Protein AF-A0A5C7PWC4-F1 (afdb_monomer_lite)

Foldseek 3Di:
DPDWDKDKQWLVVVDDDPDDSVVSQVVSVVVLVVVVVVCVVVVWDKDKDKDWFDAPCDPDVPHGPRDTGIMIMMTTDDDD

Secondary structure (DSSP, 8-state):
-PPPEEEEE-GGGG--TTS-HHHHHHHHHHHHHHHHHHHHHTT--EEEEEEEEEE--EEETTEE---EEEEEEEEEPPP-

Sequence (80 aa):
MTATTQYSFDPLTHYDAGADFAAAKAKAKAERDQKLREMRNSGIECKGWTLPGQLRKWKSFGVRCGMVRPVYYITAYPEQ

Structure (mmCIF, N/CA/C/O backbone):
data_AF-A0A5C7PWC4-F1
#
_entry.id   AF-A0A5C7PWC4-F1
#
loop_
_atom_site.group_PDB
_atom_site.id
_atom_site.type_symbol
_atom_site.label_atom_id
_atom_site.label_alt_id
_atom_site.label_comp_id
_atom_site.label_asym_id
_atom_site.label_entity_id
_atom_site.label_seq_id
_atom_site.pdbx_PDB_ins_code
_atom_site.Cartn_x
_atom_site.Cartn_y
_atom_site.Cartn_z
_atom_site.occupancy
_atom_site.B_iso_or_equiv
_atom_site.auth_seq_id
_atom_site.auth_comp_id
_atom_site.auth_asym_id
_atom_site.auth_atom_id
_atom_site.pdbx_PDB_model_num
ATOM 1 N N . MET A 1 1 ? -11.265 20.507 16.728 1.00 50.62 1 MET A N 1
ATOM 2 C CA . MET A 1 1 ? -11.315 19.681 15.506 1.00 50.62 1 MET A CA 1
ATOM 3 C C . MET A 1 1 ? -10.025 18.893 15.443 1.00 50.62 1 MET A C 1
ATOM 5 O O . MET A 1 1 ? -8.991 19.445 15.094 1.00 50.62 1 MET A O 1
ATOM 9 N N . THR A 1 2 ? -10.046 17.650 15.894 1.00 56.88 2 THR A N 1
ATOM 10 C CA . THR A 1 2 ? -8.921 16.733 15.728 1.00 56.88 2 THR A CA 1
ATOM 11 C C . THR A 1 2 ? -8.786 16.420 14.232 1.00 56.88 2 THR A C 1
ATOM 13 O O . THR A 1 2 ? -9.772 16.160 13.544 1.00 56.88 2 THR A O 1
ATOM 16 N N . ALA A 1 3 ? -7.583 16.574 13.682 1.00 64.69 3 ALA A N 1
ATOM 17 C CA . ALA A 1 3 ? -7.357 16.417 12.251 1.00 64.69 3 ALA A CA 1
ATOM 18 C C . ALA A 1 3 ? -7.327 14.928 11.883 1.00 64.69 3 ALA A C 1
ATOM 20 O O . ALA A 1 3 ? -6.638 14.131 12.521 1.00 64.69 3 ALA A O 1
ATOM 21 N N . THR A 1 4 ? -8.047 14.556 10.827 1.00 80.31 4 THR A N 1
ATOM 22 C CA . THR A 1 4 ? -7.920 13.235 10.211 1.00 80.31 4 THR A CA 1
ATOM 23 C C . THR A 1 4 ? -6.480 13.041 9.741 1.00 80.31 4 THR A C 1
ATOM 25 O O . THR A 1 4 ? -5.985 13.811 8.918 1.00 80.31 4 THR A O 1
ATOM 28 N N . THR A 1 5 ? -5.800 12.016 10.252 1.00 87.25 5 THR A N 1
ATOM 29 C CA . THR A 1 5 ? -4.413 11.735 9.861 1.00 87.25 5 THR A CA 1
ATOM 30 C C . THR A 1 5 ? -4.407 10.744 8.705 1.00 87.25 5 THR A C 1
ATOM 32 O O . THR A 1 5 ? -5.033 9.685 8.784 1.00 87.25 5 THR A O 1
ATOM 35 N N . GLN A 1 6 ? -3.708 11.077 7.618 1.00 89.75 6 GLN A N 1
ATOM 36 C CA . GLN A 1 6 ? -3.575 10.200 6.459 1.00 89.75 6 GLN A CA 1
ATOM 37 C C . GLN A 1 6 ? -2.142 9.684 6.328 1.00 89.75 6 GLN A C 1
ATOM 39 O O . GLN A 1 6 ? -1.190 10.457 6.293 1.00 89.75 6 GLN A O 1
ATOM 44 N N . TYR A 1 7 ? -2.009 8.369 6.197 1.00 90.56 7 TYR A N 1
ATOM 45 C CA . TYR A 1 7 ? -0.750 7.691 5.911 1.00 90.56 7 TYR A CA 1
ATOM 46 C C . TYR A 1 7 ? -0.781 7.173 4.480 1.00 90.56 7 TYR A C 1
ATOM 48 O O . TYR A 1 7 ? -1.800 6.635 4.047 1.00 90.56 7 TYR A O 1
ATOM 56 N N . SER A 1 8 ? 0.322 7.320 3.752 1.00 92.06 8 SER A N 1
ATOM 57 C CA . SER A 1 8 ? 0.448 6.894 2.357 1.00 92.06 8 SER A CA 1
ATOM 58 C C . SER A 1 8 ? 1.617 5.936 2.179 1.00 92.06 8 SER A C 1
ATOM 60 O O . SER A 1 8 ? 2.710 6.200 2.673 1.00 92.06 8 SER A O 1
ATOM 62 N N . PHE A 1 9 ? 1.396 4.874 1.414 1.00 91.81 9 PHE A N 1
ATOM 63 C CA . PHE A 1 9 ? 2.370 3.836 1.107 1.00 91.81 9 PHE A CA 1
ATOM 64 C C . PHE A 1 9 ? 2.422 3.683 -0.411 1.00 91.81 9 PHE A C 1
ATOM 66 O O . PHE A 1 9 ? 1.507 3.142 -1.043 1.00 91.81 9 PHE A O 1
ATOM 73 N N . ASP A 1 10 ? 3.477 4.228 -1.004 1.00 90.25 10 ASP A N 1
ATOM 74 C CA . ASP A 1 10 ? 3.667 4.271 -2.446 1.00 90.25 10 ASP A CA 1
ATOM 75 C C . ASP A 1 10 ? 4.699 3.210 -2.857 1.00 90.25 10 ASP A C 1
ATOM 77 O O . ASP A 1 10 ? 5.819 3.250 -2.359 1.00 90.25 10 ASP A O 1
ATOM 81 N N . PRO A 1 11 ? 4.394 2.290 -3.791 1.00 88.81 11 PRO A N 1
ATOM 82 C CA . PRO A 1 11 ? 5.376 1.341 -4.316 1.00 88.81 11 PRO A CA 1
ATOM 83 C C . PRO A 1 11 ? 6.687 1.988 -4.784 1.00 88.81 11 PRO A C 1
ATOM 85 O O . PRO A 1 11 ? 7.725 1.338 -4.760 1.00 88.81 11 PRO A O 1
ATOM 88 N N . LEU A 1 12 ? 6.673 3.261 -5.190 1.00 86.38 12 LEU A N 1
ATOM 89 C CA . LEU A 1 12 ? 7.885 3.963 -5.603 1.00 86.38 12 LEU A CA 1
ATOM 90 C C . LEU A 1 12 ? 8.887 4.230 -4.490 1.00 86.38 12 LEU A C 1
ATOM 92 O O . LEU A 1 12 ? 10.061 4.380 -4.807 1.00 86.38 12 LEU A O 1
ATOM 96 N N . THR A 1 13 ? 8.474 4.265 -3.221 1.00 84.88 13 THR A N 1
ATOM 97 C CA . THR A 1 13 ? 9.435 4.383 -2.109 1.00 84.88 13 THR A CA 1
ATOM 98 C C . THR A 1 13 ? 10.323 3.149 -1.992 1.00 84.88 13 THR A C 1
ATOM 100 O O . THR A 1 13 ? 11.373 3.211 -1.368 1.00 84.88 13 THR A O 1
ATOM 103 N N . HIS A 1 14 ? 9.901 2.037 -2.599 1.00 81.88 14 HIS A N 1
ATOM 104 C CA . HIS A 1 14 ? 10.606 0.756 -2.615 1.00 81.88 14 HIS A CA 1
ATOM 105 C C . HIS A 1 14 ? 11.069 0.353 -4.016 1.00 81.88 14 HIS A C 1
ATOM 107 O O . HIS A 1 14 ? 11.546 -0.764 -4.203 1.00 81.88 14 HIS A O 1
ATOM 113 N N . TYR A 1 15 ? 10.874 1.221 -5.011 1.00 80.00 15 TYR A N 1
ATOM 114 C CA . TYR A 1 15 ? 11.228 0.950 -6.398 1.00 80.00 15 TYR A CA 1
ATOM 115 C C . TYR A 1 15 ? 12.452 1.770 -6.792 1.00 80.00 15 TYR A C 1
ATOM 117 O O . TYR A 1 15 ? 12.343 2.934 -7.192 1.00 80.00 15 TYR A O 1
ATOM 125 N N . ASP A 1 16 ? 13.607 1.118 -6.751 1.00 72.88 16 ASP A N 1
ATOM 126 C CA . ASP A 1 16 ? 14.818 1.634 -7.373 1.00 72.88 16 ASP A CA 1
ATOM 127 C C . ASP A 1 16 ? 14.842 1.317 -8.871 1.00 72.88 16 ASP A C 1
ATOM 129 O O . ASP A 1 16 ? 14.169 0.408 -9.367 1.00 72.88 16 ASP A O 1
ATOM 133 N N . ALA A 1 17 ? 15.598 2.108 -9.634 1.00 60.62 17 ALA A N 1
ATOM 134 C CA . ALA A 1 17 ? 15.712 1.927 -11.075 1.00 60.62 17 ALA A CA 1
ATOM 135 C C . ALA A 1 17 ? 16.306 0.540 -11.397 1.00 60.62 17 ALA A C 1
ATOM 137 O O . ALA A 1 17 ? 17.500 0.323 -11.228 1.00 60.62 17 ALA A O 1
ATOM 138 N N . GLY A 1 18 ? 15.460 -0.383 -11.871 1.00 61.69 18 GLY A N 1
ATOM 139 C CA . GLY A 1 18 ? 15.835 -1.768 -12.191 1.00 61.69 18 GLY A CA 1
ATOM 140 C C . GLY A 1 18 ? 15.276 -2.824 -11.229 1.00 61.69 18 GLY A C 1
ATOM 141 O O . GLY A 1 18 ? 15.440 -4.010 -11.492 1.00 61.69 18 GLY A O 1
ATOM 142 N N . ALA A 1 19 ? 14.594 -2.417 -10.154 1.00 69.44 19 ALA A N 1
ATOM 143 C CA . ALA A 1 19 ? 13.940 -3.332 -9.221 1.00 69.44 19 ALA A CA 1
ATOM 144 C C . ALA A 1 19 ? 12.628 -3.905 -9.789 1.00 69.44 19 ALA A C 1
ATOM 146 O O . ALA A 1 19 ? 11.985 -3.303 -10.649 1.00 69.44 19 ALA A O 1
ATOM 147 N N . ASP A 1 20 ? 12.195 -5.060 -9.280 1.00 83.19 20 ASP A N 1
ATOM 148 C CA . ASP A 1 20 ? 10.898 -5.633 -9.639 1.00 83.19 20 ASP A CA 1
ATOM 149 C C . ASP A 1 20 ? 9.754 -4.801 -9.037 1.00 83.19 20 ASP A C 1
ATOM 151 O O . ASP A 1 20 ? 9.541 -4.736 -7.821 1.00 83.19 20 ASP A O 1
ATOM 155 N N . PHE A 1 21 ? 8.984 -4.162 -9.916 1.00 84.00 21 PHE A N 1
ATOM 156 C CA . PHE A 1 21 ? 7.842 -3.346 -9.531 1.00 84.00 21 PHE A CA 1
ATOM 157 C C . PHE A 1 21 ? 6.736 -4.161 -8.836 1.00 84.00 21 PHE A C 1
ATOM 159 O O . PHE A 1 21 ? 6.022 -3.629 -7.980 1.00 84.00 21 PHE A O 1
ATOM 166 N N . ALA A 1 22 ? 6.595 -5.453 -9.155 1.00 85.88 22 ALA A N 1
ATOM 167 C CA . ALA A 1 22 ? 5.636 -6.325 -8.485 1.00 85.88 22 ALA A CA 1
ATOM 168 C C . ALA A 1 22 ? 6.009 -6.529 -7.008 1.00 85.88 22 ALA A C 1
ATOM 170 O O . ALA A 1 22 ? 5.140 -6.419 -6.136 1.00 85.88 22 ALA A O 1
ATOM 171 N N . ALA A 1 23 ? 7.297 -6.728 -6.718 1.00 88.19 23 ALA A N 1
ATOM 172 C CA . ALA A 1 23 ? 7.813 -6.825 -5.356 1.00 88.19 23 ALA A CA 1
ATOM 173 C C . ALA A 1 23 ? 7.622 -5.5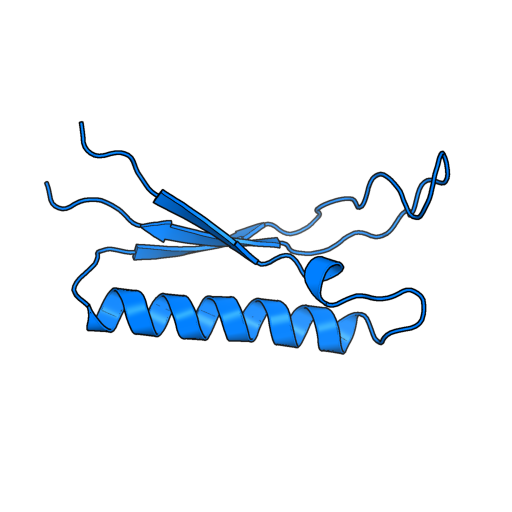11 -4.578 1.00 88.19 23 ALA A C 1
ATOM 175 O O . ALA A 1 23 ? 7.122 -5.524 -3.451 1.00 88.19 23 ALA A O 1
ATOM 176 N N . ALA A 1 24 ? 7.917 -4.365 -5.200 1.00 88.75 24 ALA A N 1
ATOM 177 C CA . ALA A 1 24 ? 7.712 -3.050 -4.591 1.00 88.75 24 ALA A CA 1
ATOM 178 C C . ALA A 1 24 ? 6.231 -2.790 -4.243 1.00 88.75 24 ALA A C 1
ATOM 180 O O . ALA A 1 24 ? 5.903 -2.287 -3.165 1.00 88.75 24 ALA A O 1
ATOM 181 N N . LYS A 1 25 ? 5.311 -3.209 -5.123 1.00 90.19 25 LYS A N 1
ATOM 182 C CA . LYS A 1 25 ? 3.863 -3.149 -4.882 1.00 90.19 25 LYS A CA 1
ATOM 183 C C . LYS A 1 25 ? 3.433 -4.047 -3.721 1.00 90.19 25 LYS A C 1
ATOM 185 O O . LYS A 1 25 ? 2.630 -3.618 -2.891 1.00 90.19 25 LYS A O 1
ATOM 190 N N . ALA A 1 26 ? 3.947 -5.275 -3.659 1.00 90.88 26 ALA A N 1
ATOM 191 C CA . ALA A 1 26 ? 3.658 -6.198 -2.565 1.00 90.88 26 ALA A CA 1
ATOM 192 C C . ALA A 1 26 ? 4.145 -5.641 -1.219 1.00 90.88 26 ALA A C 1
ATOM 194 O O . ALA A 1 26 ? 3.395 -5.672 -0.244 1.00 90.88 26 ALA A O 1
ATOM 195 N N . LYS A 1 27 ? 5.346 -5.049 -1.191 1.00 92.19 27 LYS A N 1
ATOM 196 C CA . LYS A 1 27 ? 5.928 -4.439 0.008 1.00 92.19 27 LYS A CA 1
ATOM 197 C C . LYS A 1 27 ? 5.116 -3.243 0.510 1.00 92.19 27 LYS A C 1
ATOM 199 O O . LYS A 1 27 ? 4.706 -3.242 1.665 1.00 92.19 27 LYS A O 1
ATOM 204 N N . ALA A 1 28 ? 4.775 -2.290 -0.362 1.00 92.31 28 ALA A N 1
ATOM 205 C CA . ALA A 1 28 ? 3.948 -1.139 0.019 1.00 92.31 28 ALA A CA 1
ATOM 206 C C . ALA A 1 28 ? 2.555 -1.554 0.535 1.00 92.31 28 ALA A C 1
ATOM 208 O O . ALA A 1 28 ? 2.020 -0.954 1.469 1.00 92.31 28 ALA A O 1
ATOM 209 N N . LYS A 1 29 ? 1.963 -2.610 -0.041 1.00 93.25 29 LYS A N 1
ATOM 210 C CA . LYS A 1 29 ? 0.704 -3.175 0.460 1.00 93.25 29 LYS A CA 1
ATOM 211 C C . LYS A 1 29 ? 0.882 -3.804 1.846 1.00 93.25 29 LYS A C 1
ATOM 213 O O . LYS A 1 29 ? 0.046 -3.568 2.714 1.00 93.25 29 LYS A O 1
ATOM 218 N N . ALA A 1 30 ? 1.946 -4.581 2.048 1.00 93.75 30 ALA A N 1
ATOM 219 C CA . ALA A 1 30 ? 2.236 -5.233 3.321 1.00 93.75 30 ALA A CA 1
ATOM 220 C C . ALA A 1 30 ? 2.471 -4.215 4.447 1.00 93.75 30 ALA A C 1
ATOM 222 O O . ALA A 1 30 ? 1.904 -4.372 5.524 1.00 93.75 30 ALA A O 1
ATOM 223 N N . GLU A 1 31 ? 3.214 -3.137 4.184 1.00 94.31 31 GLU A N 1
ATOM 224 C CA . GLU A 1 31 ? 3.428 -2.043 5.143 1.00 94.31 31 GLU A CA 1
ATOM 225 C C . GLU A 1 31 ? 2.116 -1.351 5.521 1.00 94.31 31 GLU A C 1
ATOM 227 O O . GLU A 1 31 ? 1.845 -1.126 6.702 1.00 94.31 31 GLU A O 1
ATOM 232 N N . ARG A 1 32 ? 1.252 -1.082 4.531 1.00 94.69 32 ARG A N 1
ATOM 233 C CA . ARG A 1 32 ? -0.091 -0.562 4.798 1.00 94.69 32 ARG A CA 1
ATOM 234 C C . ARG A 1 32 ? -0.888 -1.520 5.678 1.00 94.69 32 ARG A C 1
ATOM 236 O O . ARG A 1 32 ? -1.526 -1.088 6.632 1.00 94.69 32 ARG A O 1
ATOM 243 N N . ASP A 1 33 ? -0.898 -2.810 5.357 1.00 93.88 33 ASP A N 1
ATOM 244 C CA . ASP A 1 33 ? -1.679 -3.801 6.102 1.00 93.88 33 ASP A CA 1
ATOM 245 C C . ASP A 1 33 ? -1.147 -3.991 7.530 1.00 93.88 33 ASP A C 1
ATOM 247 O O . ASP A 1 33 ? -1.939 -4.126 8.464 1.00 93.88 33 ASP A O 1
ATOM 251 N N . GLN A 1 34 ? 0.172 -3.929 7.723 1.00 95.50 34 GLN A N 1
ATOM 252 C CA . GLN A 1 34 ? 0.803 -3.934 9.041 1.00 95.50 34 GLN A CA 1
ATOM 253 C C . GLN A 1 34 ? 0.395 -2.702 9.852 1.00 95.50 34 GLN A C 1
ATOM 255 O O . GLN A 1 34 ? -0.100 -2.846 10.969 1.00 95.50 34 GLN A O 1
ATOM 260 N N . LYS A 1 35 ? 0.502 -1.499 9.275 1.00 93.44 35 LYS A N 1
ATOM 261 C CA . LYS A 1 35 ? 0.132 -0.258 9.967 1.00 93.44 35 LYS A CA 1
ATOM 262 C C . LYS A 1 35 ? -1.355 -0.207 10.319 1.00 93.44 35 LYS A C 1
ATOM 264 O O . LYS A 1 35 ? -1.723 0.251 11.396 1.00 93.44 35 LYS A O 1
ATOM 269 N N . LEU A 1 36 ? -2.211 -0.723 9.438 1.00 93.44 36 LEU A N 1
ATOM 270 C CA . LEU A 1 36 ? -3.645 -0.839 9.692 1.00 93.44 36 LEU A CA 1
ATOM 271 C C . LEU A 1 36 ? -3.926 -1.753 10.895 1.00 93.44 36 LEU A C 1
ATOM 273 O O . LEU A 1 36 ? -4.785 -1.439 11.715 1.00 93.44 36 LEU A O 1
ATOM 277 N N . ARG A 1 37 ? -3.206 -2.877 11.012 1.00 94.06 37 ARG A N 1
ATOM 278 C CA . ARG A 1 37 ? -3.310 -3.777 12.172 1.00 94.06 37 ARG A CA 1
ATOM 279 C C . ARG A 1 37 ? -2.829 -3.098 13.451 1.00 94.06 37 ARG A C 1
ATOM 281 O O . ARG A 1 37 ? -3.522 -3.190 14.454 1.00 94.06 37 ARG A O 1
ATOM 288 N N . GLU A 1 38 ? -1.701 -2.390 13.405 1.00 93.25 38 GLU A N 1
ATOM 289 C CA . GLU A 1 38 ? -1.192 -1.615 14.546 1.00 93.25 38 GLU A CA 1
ATOM 290 C C . GLU A 1 38 ? -2.228 -0.601 15.042 1.00 93.25 38 GLU A C 1
ATOM 292 O O . GLU A 1 38 ? -2.555 -0.600 16.222 1.00 93.25 38 GLU A O 1
ATOM 297 N N . MET A 1 39 ? -2.810 0.202 14.144 1.00 90.69 39 MET A N 1
ATOM 298 C CA . MET A 1 39 ? -3.810 1.213 14.514 1.00 90.69 39 MET A CA 1
ATOM 299 C C . MET A 1 39 ? -5.071 0.601 15.117 1.00 90.69 39 MET A C 1
ATOM 301 O O . MET A 1 39 ? -5.556 1.090 16.133 1.00 90.69 39 MET A O 1
ATOM 305 N N . ARG A 1 40 ? -5.568 -0.496 14.532 1.00 89.88 40 ARG A N 1
ATOM 306 C CA . ARG A 1 40 ? -6.715 -1.232 15.083 1.00 89.88 40 ARG A CA 1
ATOM 307 C C . ARG A 1 40 ? -6.419 -1.791 16.470 1.00 89.88 40 ARG A C 1
ATOM 309 O O . ARG A 1 40 ? -7.271 -1.703 17.344 1.00 89.88 40 ARG A O 1
ATOM 316 N N . ASN A 1 41 ? -5.218 -2.327 16.680 1.00 91.94 41 ASN A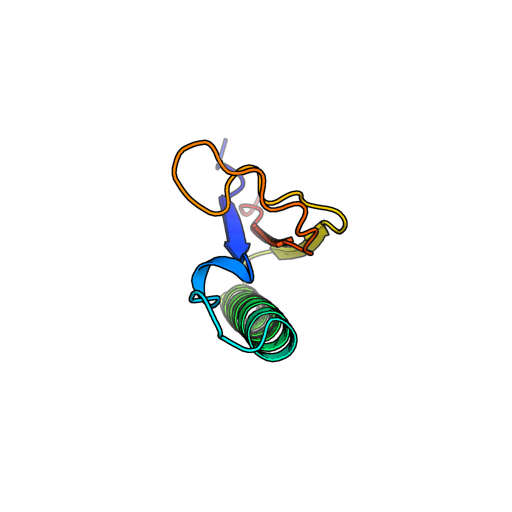 N 1
ATOM 317 C CA . ASN A 1 41 ? -4.797 -2.839 17.984 1.00 91.94 41 ASN A CA 1
ATOM 318 C C . ASN A 1 41 ? -4.624 -1.718 19.020 1.00 91.94 41 ASN A C 1
ATOM 320 O O . ASN A 1 41 ? -4.844 -1.950 20.203 1.00 91.94 41 ASN A O 1
ATOM 324 N N . SER A 1 42 ? -4.262 -0.508 18.588 1.00 88.81 42 SER A N 1
ATOM 325 C CA . SER A 1 42 ? -4.198 0.688 19.436 1.00 88.81 42 SER A CA 1
ATOM 326 C C . SER A 1 42 ? -5.563 1.334 19.708 1.00 88.81 42 SER A C 1
ATOM 328 O O . SER A 1 42 ? -5.601 2.373 20.356 1.00 88.81 42 SER A O 1
ATOM 330 N N . GLY A 1 43 ? -6.666 0.763 19.211 1.00 86.69 43 GLY A N 1
ATOM 331 C CA . GLY A 1 43 ? -8.016 1.309 19.397 1.00 86.69 43 GLY A CA 1
ATOM 332 C C . GLY A 1 43 ? -8.354 2.500 18.495 1.00 86.69 43 GLY A C 1
ATOM 333 O O . GLY A 1 43 ? -9.422 3.080 18.634 1.00 86.69 43 GLY A O 1
ATOM 334 N N . ILE A 1 44 ? -7.485 2.854 17.543 1.00 87.25 44 ILE A N 1
ATOM 335 C CA . ILE A 1 44 ? -7.711 3.986 16.639 1.00 87.25 44 ILE A CA 1
ATOM 336 C C . ILE A 1 44 ? -8.668 3.558 15.525 1.00 87.25 44 ILE A C 1
ATOM 338 O O . ILE A 1 44 ? -8.384 2.620 14.765 1.00 87.25 44 ILE A O 1
ATOM 342 N N . GLU A 1 45 ? -9.772 4.289 15.364 1.00 89.19 45 GLU A N 1
ATOM 343 C CA . GLU A 1 45 ? -10.666 4.096 14.229 1.00 89.19 45 GLU A CA 1
ATOM 344 C C . GLU A 1 45 ? -9.931 4.444 12.929 1.00 89.19 45 GLU A C 1
ATOM 346 O O . GLU A 1 45 ? -9.475 5.566 12.702 1.00 89.19 45 GLU A O 1
ATOM 351 N N . CYS A 1 46 ? -9.777 3.458 12.047 1.00 91.50 46 CYS A N 1
ATOM 352 C CA . CYS A 1 46 ? -9.018 3.636 10.820 1.00 91.50 46 CYS A CA 1
ATOM 353 C C . CYS A 1 46 ? -9.582 2.826 9.652 1.00 91.50 46 CYS A C 1
ATOM 355 O O . CYS A 1 46 ? -10.100 1.713 9.800 1.00 91.50 46 CYS A O 1
ATOM 357 N N . LYS A 1 47 ? -9.424 3.376 8.444 1.00 91.75 47 LYS A N 1
ATOM 358 C CA . LYS A 1 47 ? -9.851 2.746 7.192 1.00 91.75 47 LYS A CA 1
ATOM 359 C C . LYS A 1 47 ? -8.727 2.731 6.166 1.00 91.75 47 LYS A C 1
ATOM 361 O O . LYS A 1 47 ? -8.059 3.736 5.939 1.00 91.75 47 LYS A O 1
ATOM 366 N N . GLY A 1 48 ? -8.533 1.572 5.544 1.00 92.19 48 GLY A N 1
ATOM 367 C CA . GLY A 1 48 ? -7.570 1.381 4.465 1.00 92.19 48 GLY A CA 1
ATOM 368 C C . GLY A 1 48 ? -8.188 1.664 3.098 1.00 92.19 48 GLY A C 1
ATOM 369 O O . GLY A 1 48 ? -9.322 1.267 2.831 1.00 92.19 48 GLY A O 1
ATOM 370 N N . TRP A 1 49 ? -7.414 2.290 2.216 1.00 92.38 49 TRP A N 1
ATOM 371 C CA . TRP A 1 49 ? -7.809 2.639 0.855 1.00 92.38 49 TRP A CA 1
ATOM 372 C C . TRP A 1 49 ? -6.742 2.219 -0.152 1.00 92.38 49 TRP A C 1
ATOM 374 O O . TRP A 1 49 ? -5.559 2.081 0.165 1.00 92.38 49 TRP A O 1
ATOM 384 N N . THR A 1 50 ? -7.166 2.009 -1.393 1.00 93.06 50 THR A N 1
ATOM 385 C CA . THR A 1 50 ? -6.269 1.803 -2.532 1.00 93.06 50 THR A CA 1
ATOM 386 C C . THR A 1 50 ? -6.701 2.742 -3.640 1.00 93.06 50 THR A C 1
ATOM 388 O O . THR A 1 50 ? -7.839 2.665 -4.092 1.00 93.06 50 THR A O 1
ATOM 391 N N . LEU A 1 51 ? -5.795 3.611 -4.073 1.00 90.06 51 LEU A N 1
ATOM 392 C CA . LEU A 1 51 ? -6.002 4.504 -5.200 1.00 90.06 51 LEU A CA 1
ATOM 393 C C . LEU A 1 51 ? -5.279 3.923 -6.421 1.00 90.06 51 LEU A C 1
ATOM 395 O O . LEU A 1 51 ? -4.053 4.034 -6.512 1.00 90.06 51 LEU A O 1
ATOM 399 N N . PRO A 1 52 ? -5.988 3.247 -7.340 1.00 87.81 52 PRO A N 1
ATOM 400 C CA . PRO A 1 52 ? -5.383 2.752 -8.568 1.00 87.81 52 PRO A CA 1
ATOM 401 C C . PRO A 1 52 ? -5.048 3.915 -9.514 1.00 87.81 52 PRO A C 1
ATOM 403 O O . PRO A 1 52 ? -5.524 5.038 -9.349 1.00 87.81 52 PRO A O 1
ATOM 406 N N . GLY A 1 53 ? -4.244 3.643 -10.542 1.00 80.88 53 GLY A N 1
ATOM 407 C CA . GLY A 1 53 ? -4.112 4.575 -11.663 1.00 80.88 53 GLY A CA 1
ATOM 408 C C . GLY A 1 53 ? -3.186 5.776 -11.436 1.00 80.88 53 GLY A C 1
ATOM 409 O O . GLY A 1 53 ? -3.191 6.699 -12.244 1.00 80.88 53 GLY A O 1
ATOM 410 N N . GLN A 1 54 ? -2.379 5.799 -10.374 1.00 84.44 54 GLN A N 1
ATOM 411 C CA . GLN A 1 54 ? -1.510 6.938 -10.081 1.00 84.44 54 GLN A CA 1
ATOM 412 C C . GLN A 1 54 ? -0.296 6.981 -11.011 1.00 84.44 54 GLN A C 1
ATOM 414 O O . GLN A 1 54 ? 0.528 6.067 -11.048 1.00 84.44 54 GLN A O 1
ATOM 419 N N . LEU A 1 55 ? -0.163 8.075 -11.759 1.00 81.44 55 LEU A N 1
ATOM 420 C CA . LEU A 1 55 ? 0.951 8.299 -12.678 1.00 81.44 55 LEU A CA 1
ATOM 421 C C . LEU A 1 55 ? 2.220 8.697 -11.920 1.00 81.44 55 LEU A C 1
ATOM 423 O O . LEU A 1 55 ? 2.226 9.607 -11.087 1.00 81.44 55 LEU A O 1
ATOM 427 N N . ARG A 1 56 ? 3.346 8.056 -12.236 1.00 72.75 56 ARG A N 1
ATOM 428 C CA . ARG A 1 56 ? 4.667 8.591 -11.892 1.00 72.75 56 ARG A CA 1
ATOM 429 C C . ARG A 1 56 ? 4.999 9.663 -12.921 1.00 72.75 56 ARG A C 1
ATOM 431 O O . ARG A 1 56 ? 5.355 9.342 -14.052 1.00 72.75 56 ARG A O 1
ATOM 438 N N . LYS A 1 57 ? 4.869 10.939 -12.539 1.00 64.94 57 LYS A N 1
ATOM 439 C CA . LYS A 1 57 ? 5.095 12.058 -13.469 1.00 64.94 57 LYS A CA 1
ATOM 440 C C . LYS A 1 57 ? 6.506 12.029 -14.070 1.00 64.94 57 LYS A C 1
ATOM 442 O O . LYS A 1 57 ? 6.638 12.209 -15.276 1.00 64.94 57 LYS A O 1
ATOM 447 N N . TRP A 1 58 ? 7.527 11.706 -13.272 1.00 66.06 58 TRP A N 1
ATOM 448 C CA . TRP A 1 58 ? 8.930 11.786 -13.692 1.00 66.06 58 TRP A CA 1
ATOM 449 C C . TRP A 1 58 ? 9.730 10.531 -13.311 1.00 66.06 58 TRP A C 1
ATOM 451 O O . TRP A 1 58 ? 9.680 10.075 -12.165 1.00 66.06 58 TRP A O 1
ATOM 461 N N . LYS A 1 59 ? 10.457 9.954 -14.278 1.00 61.62 59 LYS A N 1
ATOM 462 C CA . LYS A 1 59 ? 11.428 8.860 -14.073 1.00 61.62 59 LYS A CA 1
ATOM 463 C C . LYS A 1 59 ? 12.765 9.419 -13.571 1.00 61.62 59 LYS A C 1
ATOM 465 O O . LYS A 1 59 ? 13.368 8.836 -12.679 1.00 61.62 59 LYS A O 1
ATOM 470 N N . SER A 1 60 ? 13.158 10.565 -14.122 1.00 60.19 60 SER A N 1
ATOM 471 C CA . SER A 1 60 ? 14.327 11.404 -13.822 1.00 60.19 60 SER A CA 1
ATOM 472 C C . SER A 1 60 ? 14.017 12.843 -14.285 1.00 60.19 60 SER A C 1
ATOM 474 O O . SER A 1 60 ? 12.898 13.093 -14.750 1.00 60.19 60 SER A O 1
ATOM 476 N N . PHE A 1 61 ? 14.954 13.794 -14.158 1.00 55.47 61 PHE A N 1
ATOM 477 C CA . PHE A 1 61 ? 14.753 15.192 -14.577 1.00 55.47 61 PHE A CA 1
ATOM 478 C C . PHE A 1 61 ? 14.198 15.275 -16.012 1.00 55.47 61 PHE A C 1
ATOM 480 O O . PHE A 1 61 ? 14.862 14.888 -16.969 1.00 55.47 61 PHE A O 1
ATOM 487 N N . GLY A 1 62 ? 12.949 15.730 -16.151 1.00 60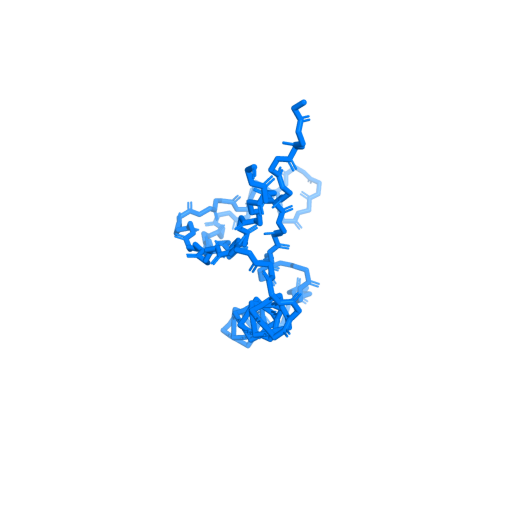.47 62 GLY A N 1
ATOM 488 C CA . GLY A 1 62 ? 12.284 15.943 -17.442 1.00 60.47 62 GLY A CA 1
ATOM 489 C C . GLY A 1 62 ? 11.806 14.691 -18.194 1.00 60.47 62 GLY A C 1
ATOM 490 O O . GLY A 1 62 ? 11.093 14.834 -19.185 1.00 60.47 62 GLY A O 1
ATOM 491 N N . VAL A 1 63 ? 12.109 13.466 -17.741 1.00 63.91 63 VAL A N 1
ATOM 492 C CA . VAL A 1 63 ? 11.695 12.236 -18.445 1.00 63.91 63 VAL A CA 1
ATOM 493 C C . VAL A 1 63 ? 10.370 11.723 -17.890 1.00 63.91 63 VAL A C 1
ATOM 495 O O . VAL A 1 63 ? 10.297 11.270 -16.745 1.00 63.91 63 VAL A O 1
ATOM 498 N N . ARG A 1 64 ? 9.310 11.751 -18.706 1.00 58.47 64 ARG A N 1
ATOM 499 C CA . ARG A 1 64 ? 8.012 11.158 -18.349 1.00 58.47 64 ARG A CA 1
ATOM 500 C C . ARG A 1 64 ? 8.159 9.648 -18.165 1.00 58.47 64 ARG A C 1
ATOM 502 O O . ARG A 1 64 ? 8.626 8.954 -19.060 1.00 58.47 64 ARG A O 1
ATOM 509 N N . CYS A 1 65 ? 7.751 9.131 -17.006 1.00 70.94 65 CYS A N 1
ATOM 510 C CA . CYS A 1 65 ? 7.943 7.713 -16.691 1.00 70.94 65 CYS A CA 1
ATOM 511 C C . CYS A 1 65 ? 6.907 6.792 -17.347 1.00 70.94 65 CYS A C 1
ATOM 513 O O . CYS A 1 65 ? 7.171 5.601 -17.475 1.00 70.94 65 CYS A O 1
ATOM 515 N N . GLY A 1 66 ? 5.707 7.297 -17.658 1.00 72.12 66 GLY A N 1
ATOM 516 C CA . GLY A 1 66 ? 4.581 6.498 -18.171 1.00 72.12 66 GLY A CA 1
ATOM 517 C C . GLY A 1 66 ? 4.052 5.422 -17.207 1.00 72.12 66 GLY A C 1
ATOM 518 O O . GLY A 1 66 ? 3.008 4.834 -17.457 1.00 72.12 66 GLY A O 1
ATOM 519 N N . MET A 1 67 ? 4.743 5.175 -16.091 1.00 77.31 67 MET A N 1
ATOM 520 C CA . MET A 1 67 ? 4.412 4.133 -15.133 1.00 77.31 67 MET A CA 1
ATOM 521 C C . MET A 1 67 ? 3.193 4.533 -14.309 1.00 77.31 67 MET A C 1
ATOM 523 O O . MET A 1 67 ? 3.171 5.585 -13.659 1.00 77.31 67 MET A O 1
ATOM 527 N N . VAL A 1 68 ? 2.199 3.654 -14.322 1.00 82.75 68 VAL A N 1
ATOM 528 C CA . VAL A 1 68 ? 0.973 3.767 -13.543 1.00 82.75 68 VAL A CA 1
ATOM 529 C C . VAL A 1 68 ? 1.038 2.775 -12.389 1.00 82.75 68 VAL A C 1
ATOM 531 O O . VAL A 1 68 ? 1.390 1.612 -12.579 1.00 82.75 68 VAL A O 1
ATOM 534 N N . ARG A 1 69 ? 0.700 3.229 -11.182 1.00 86.25 69 ARG A N 1
ATOM 535 C CA . ARG A 1 69 ? 0.784 2.429 -9.958 1.00 86.25 69 ARG A CA 1
ATOM 536 C C . AR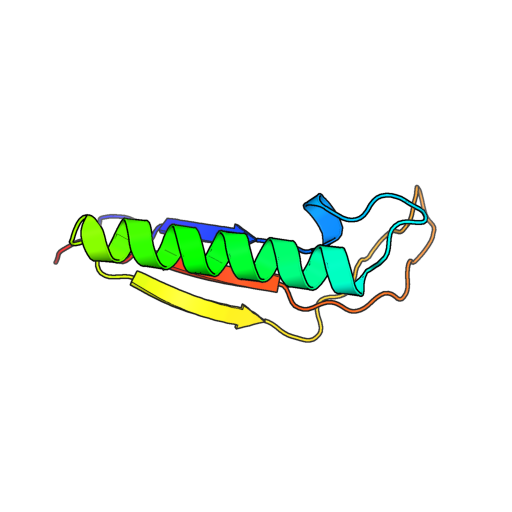G A 1 69 ? -0.432 2.605 -9.059 1.00 86.25 69 ARG A C 1
ATOM 538 O O . ARG A 1 69 ? -1.089 3.640 -9.118 1.00 86.25 69 ARG A O 1
ATOM 545 N N . PRO A 1 70 ? -0.736 1.626 -8.200 1.00 88.50 70 PRO A N 1
ATOM 546 C CA . PRO A 1 70 ? -1.595 1.870 -7.056 1.00 88.50 70 PRO A CA 1
ATOM 547 C C . PRO A 1 70 ? -0.820 2.612 -5.963 1.00 88.50 70 PRO A C 1
ATOM 549 O O . PRO A 1 70 ? 0.357 2.330 -5.752 1.00 88.50 70 PRO A O 1
ATOM 552 N N . VAL A 1 71 ? -1.489 3.505 -5.239 1.00 90.62 71 VAL A N 1
ATOM 553 C CA . VAL A 1 71 ? -0.996 4.040 -3.962 1.00 90.62 71 VAL A CA 1
ATOM 554 C C . VAL A 1 71 ? -1.952 3.598 -2.862 1.00 90.62 71 VAL A C 1
ATOM 556 O O . VAL A 1 71 ? -3.174 3.634 -3.036 1.00 90.62 71 VAL A O 1
ATOM 559 N N . TYR A 1 72 ? -1.408 3.119 -1.749 1.00 93.00 72 TYR A N 1
ATOM 560 C CA . TYR A 1 72 ? -2.191 2.625 -0.622 1.00 93.00 72 TYR A CA 1
ATOM 561 C C . TYR A 1 72 ? -2.248 3.688 0.466 1.00 93.00 72 TYR A C 1
ATOM 563 O O . TYR A 1 72 ? -1.245 4.342 0.735 1.00 93.00 72 TYR A O 1
ATOM 571 N N . TYR A 1 73 ? -3.402 3.850 1.108 1.00 93.44 73 TYR A N 1
ATOM 572 C CA . TYR A 1 73 ? -3.569 4.848 2.162 1.00 93.44 73 TYR A CA 1
ATOM 573 C C . TYR A 1 73 ? -4.261 4.266 3.383 1.00 93.44 73 TYR A C 1
ATOM 575 O O . TYR A 1 73 ? -5.021 3.301 3.280 1.00 93.44 73 TYR A O 1
ATOM 583 N N . ILE A 1 74 ? -4.029 4.894 4.528 1.00 93.75 74 ILE A N 1
ATOM 584 C CA . ILE A 1 74 ? -4.824 4.713 5.737 1.00 93.75 74 ILE A CA 1
ATOM 585 C C . ILE A 1 74 ? -5.323 6.080 6.164 1.00 93.75 74 ILE A C 1
ATOM 587 O O . ILE A 1 74 ? -4.545 7.026 6.247 1.00 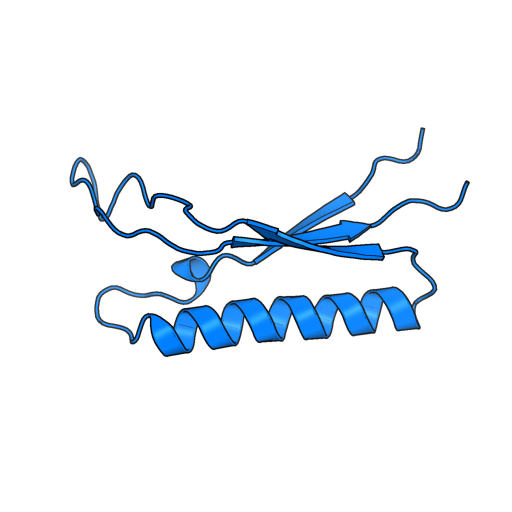93.75 74 ILE A O 1
ATOM 591 N N . THR A 1 75 ? -6.613 6.164 6.439 1.00 92.75 75 THR A N 1
ATOM 592 C CA . THR A 1 75 ? -7.243 7.320 7.063 1.00 92.75 75 THR A CA 1
ATOM 593 C C . THR A 1 75 ? -7.528 6.949 8.510 1.00 92.75 75 THR A C 1
ATOM 595 O O . THR A 1 75 ? -8.299 6.020 8.746 1.00 92.75 75 THR A O 1
ATOM 598 N N . ALA A 1 76 ? -6.879 7.627 9.453 1.00 90.81 76 ALA A N 1
ATOM 599 C CA . ALA A 1 76 ? -7.154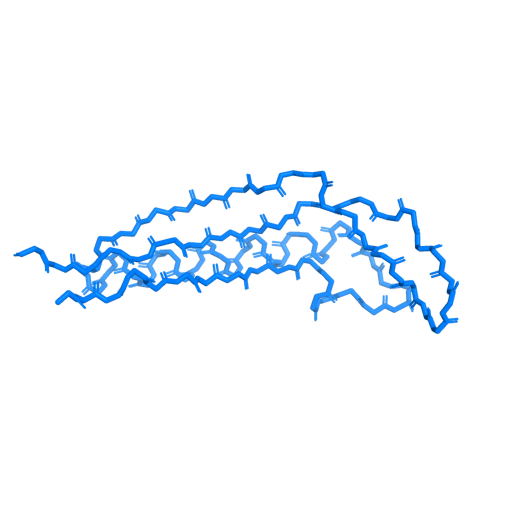 7.519 10.879 1.00 90.81 76 ALA A CA 1
ATOM 600 C C . ALA A 1 76 ? -8.106 8.647 11.288 1.00 90.81 76 ALA A C 1
ATOM 602 O O . ALA A 1 76 ? -7.833 9.828 11.034 1.00 90.81 76 ALA A O 1
ATOM 603 N N . TYR A 1 77 ? -9.228 8.265 11.883 1.00 86.38 77 TYR A N 1
ATOM 604 C CA . TYR A 1 77 ? -10.242 9.172 12.388 1.00 86.38 77 TYR A CA 1
ATOM 605 C C . TYR A 1 77 ? -9.978 9.405 13.874 1.00 86.38 77 TYR A C 1
ATOM 607 O O . TYR A 1 77 ? -9.665 8.458 14.596 1.00 86.38 77 TYR A O 1
ATOM 615 N N . PRO A 1 78 ? -10.038 10.656 14.336 1.00 75.81 78 PRO A N 1
ATOM 616 C CA . PRO A 1 78 ? -9.966 10.912 15.759 1.00 75.81 78 PRO A CA 1
ATOM 617 C C . PRO A 1 78 ? -11.250 10.463 16.457 1.00 75.81 78 PRO A C 1
ATOM 619 O O . PRO A 1 78 ? -12.323 10.516 15.856 1.00 75.81 78 PRO A O 1
ATOM 622 N N . GLU A 1 79 ? -11.126 10.068 17.725 1.00 66.25 79 GLU A N 1
ATOM 623 C CA . GLU A 1 79 ? -12.283 9.819 18.588 1.00 66.25 79 GLU A CA 1
ATOM 624 C C . GLU A 1 79 ? -13.154 11.086 18.655 1.00 66.25 79 GLU A C 1
ATOM 626 O O . GLU A 1 79 ? -12.627 12.202 18.765 1.00 66.25 79 GLU A O 1
ATOM 631 N N . GLN A 1 80 ? -14.467 10.900 18.478 1.00 59.41 80 GLN A N 1
ATOM 632 C CA . GLN A 1 80 ? -15.479 11.962 18.504 1.00 59.41 80 GLN A CA 1
ATOM 633 C C . GLN A 1 80 ? -15.789 12.411 19.929 1.00 59.41 80 GLN A C 1
ATOM 635 O O . GLN A 1 80 ? -15.886 11.531 20.811 1.00 59.41 80 GLN A O 1
#

pLDDT: mean 82.62, std 12.12, range [50.62, 95.5]

Radius of gyration: 14.81 Å; chains: 1; bounding box: 31×26×38 Å